Protein AF-A0A269TI32-F1 (afdb_monomer)

Sequence (45 aa):
MSTKIAIACEICRNRIKSTNSKEERLAIKKYCKVCKKHTMHKEEK

Mean predicted aligned error: 4.45 Å

Organism: NCBI:txid33922

Nearest PDB structures (foldseek):
  4v19-assembly1_6  TM=8.132E-01  e=9.838E-01  Sus scrofa
  7pmn-assembly1_5  TM=5.259E-01  e=9.273E-01  Saccharomyces cerevisiae
  7pmk-assembly1_5  TM=5.228E-01  e=1.322E+00  Saccharomyces cerevisiae
  9bcx-assembly1_7  TM=5.451E-01  e=4.064E+00  Saccharomyces cerevisiae
  7qhs-assembly1_5  TM=5.192E-01  e=3.404E+00  Saccharomyces cerevisiae

Radius of gyration: 10.27 Å; Cα contacts (8 Å, |Δi|>4): 87; chains: 1; bounding box: 32×14×16 Å

pLDDT: mean 86.33, std 6.64, range [65.19, 93.06]

Structure (mmCIF, N/CA/C/O backbone):
data_AF-A0A269TI32-F1
#
_entry.id   AF-A0A269TI32-F1
#
loop_
_atom_site.group_PDB
_atom_site.id
_atom_site.type_symbol
_atom_site.label_atom_id
_atom_site.label_alt_id
_atom_site.label_comp_id
_atom_site.label_asym_id
_atom_site.label_entity_id
_atom_site.label_seq_id
_atom_site.pdbx_PDB_ins_code
_atom_site.Cartn_x
_atom_site.Cartn_y
_atom_site.Cartn_z
_atom_site.occupancy
_atom_site.B_iso_or_equiv
_atom_site.auth_seq_id
_atom_site.auth_comp_id
_atom_site.auth_asym_id
_atom_site.auth_atom_id
_atom_site.pdbx_PDB_model_num
ATOM 1 N N . MET A 1 1 ? 22.744 -5.293 -2.624 1.00 65.19 1 MET A N 1
ATOM 2 C CA . MET A 1 1 ? 22.373 -4.469 -1.452 1.00 65.19 1 MET A CA 1
ATOM 3 C C . MET A 1 1 ? 20.861 -4.339 -1.429 1.00 65.19 1 MET A C 1
ATOM 5 O O . MET A 1 1 ? 20.284 -4.1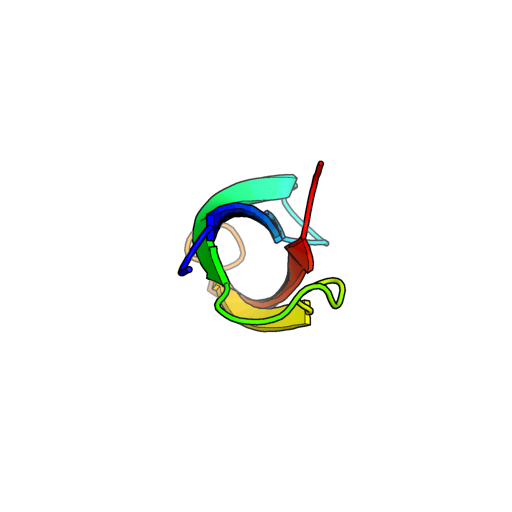45 -2.487 1.00 65.19 1 MET A O 1
ATOM 9 N N . SER A 1 2 ? 20.216 -4.495 -0.277 1.00 72.31 2 SER A N 1
ATOM 10 C CA . SER A 1 2 ? 18.767 -4.331 -0.146 1.00 72.31 2 SER A CA 1
ATOM 11 C C . SER A 1 2 ? 18.407 -2.844 -0.082 1.00 72.31 2 SER A C 1
ATOM 13 O O . SER A 1 2 ? 18.798 -2.136 0.846 1.00 72.31 2 SER A O 1
ATOM 15 N N . THR A 1 3 ? 17.672 -2.351 -1.074 1.00 80.50 3 THR A N 1
ATOM 16 C CA . THR A 1 3 ? 17.214 -0.964 -1.140 1.00 80.50 3 THR A CA 1
ATOM 17 C C . THR A 1 3 ? 15.868 -0.831 -0.434 1.00 80.50 3 THR A C 1
ATOM 19 O O . THR A 1 3 ? 14.972 -1.673 -0.548 1.00 80.50 3 THR A 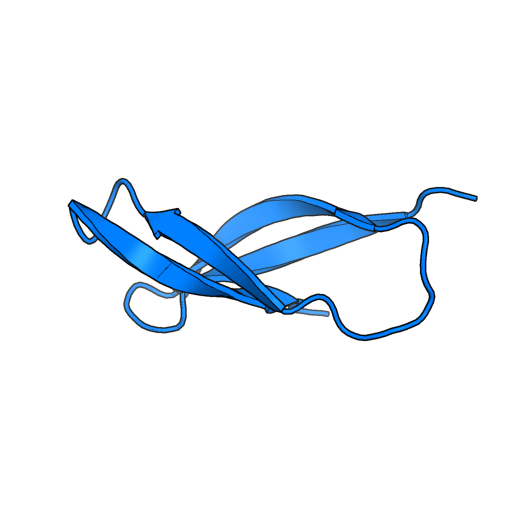O 1
ATOM 22 N N . LYS A 1 4 ? 15.717 0.232 0.362 1.00 83.69 4 LYS A N 1
ATOM 23 C CA . LYS A 1 4 ? 14.415 0.595 0.928 1.00 83.69 4 LYS A CA 1
ATOM 24 C C . LYS A 1 4 ? 13.641 1.337 -0.152 1.00 83.69 4 LYS A C 1
ATOM 26 O O . LYS A 1 4 ? 14.062 2.413 -0.559 1.00 83.69 4 LYS A O 1
ATOM 31 N N . ILE A 1 5 ? 12.519 0.773 -0.570 1.00 88.88 5 ILE A N 1
ATOM 32 C CA . ILE A 1 5 ? 11.640 1.357 -1.582 1.00 88.88 5 ILE A CA 1
ATOM 33 C C . ILE A 1 5 ? 10.256 1.629 -0.992 1.00 88.88 5 ILE A C 1
ATOM 35 O O . ILE A 1 5 ? 9.829 0.985 -0.025 1.00 88.88 5 ILE A O 1
ATOM 39 N N . ALA A 1 6 ? 9.544 2.597 -1.557 1.00 89.88 6 ALA A N 1
ATOM 40 C CA . ALA A 1 6 ? 8.140 2.818 -1.252 1.00 89.88 6 ALA A CA 1
ATOM 41 C C . ALA A 1 6 ? 7.280 2.051 -2.260 1.00 89.88 6 ALA A C 1
ATOM 43 O O . ALA A 1 6 ? 7.576 2.012 -3.447 1.00 89.88 6 ALA A O 1
ATOM 44 N N . ILE A 1 7 ? 6.202 1.434 -1.787 1.00 91.88 7 ILE A N 1
ATOM 45 C CA . ILE A 1 7 ? 5.212 0.782 -2.641 1.00 91.88 7 ILE A CA 1
ATOM 46 C C . ILE A 1 7 ? 3.853 1.415 -2.349 1.00 91.88 7 ILE A C 1
ATOM 48 O O . ILE A 1 7 ? 3.457 1.516 -1.185 1.00 91.88 7 ILE A O 1
ATOM 52 N N . ALA A 1 8 ? 3.133 1.827 -3.385 1.00 92.31 8 ALA A N 1
ATOM 53 C CA . ALA A 1 8 ? 1.817 2.442 -3.286 1.00 92.31 8 ALA A CA 1
ATOM 54 C C . ALA A 1 8 ? 0.713 1.468 -3.720 1.00 92.31 8 ALA A C 1
ATOM 56 O O . ALA A 1 8 ? 0.849 0.741 -4.703 1.00 92.31 8 ALA A O 1
ATOM 57 N N . CYS A 1 9 ? -0.401 1.454 -2.986 1.00 92.31 9 CYS A N 1
ATOM 58 C CA . CYS A 1 9 ? -1.617 0.740 -3.387 1.00 92.31 9 CYS A CA 1
ATOM 59 C C . CYS A 1 9 ? -2.261 1.409 -4.612 1.00 92.31 9 CYS A C 1
ATOM 61 O O . CYS A 1 9 ? -2.518 2.610 -4.576 1.00 92.31 9 CYS A O 1
ATOM 63 N N . GLU A 1 10 ? -2.632 0.640 -5.639 1.00 91.44 10 GLU A N 1
ATOM 64 C CA . GLU A 1 10 ? -3.269 1.191 -6.851 1.00 91.44 10 GLU A CA 1
ATOM 65 C C . GLU A 1 10 ? -4.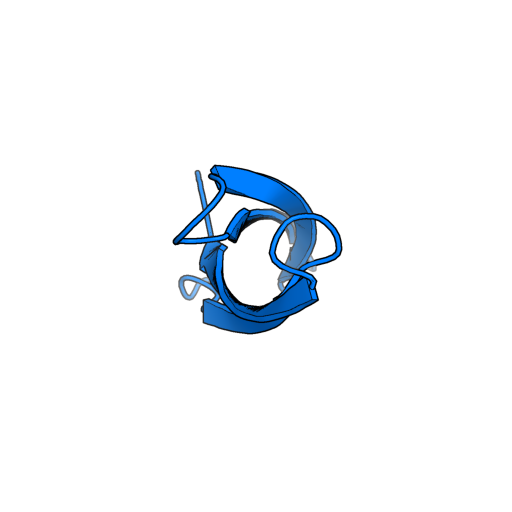639 1.844 -6.604 1.00 91.44 10 GLU A C 1
ATOM 67 O O . GLU A 1 10 ? -5.070 2.683 -7.386 1.00 91.44 10 GLU A O 1
ATOM 72 N N . ILE A 1 11 ? -5.332 1.480 -5.520 1.00 90.25 11 ILE A N 1
ATOM 73 C CA . ILE A 1 11 ? -6.700 1.951 -5.255 1.00 90.25 11 ILE A CA 1
ATOM 74 C C . ILE A 1 11 ? -6.702 3.173 -4.338 1.00 90.25 11 ILE A C 1
ATOM 76 O O . ILE A 1 11 ? -7.250 4.215 -4.677 1.00 90.25 11 ILE A O 1
ATOM 80 N N . CYS A 1 12 ? -6.103 3.056 -3.153 1.00 90.38 12 CYS A N 1
ATOM 81 C CA . CYS A 1 12 ? -6.144 4.120 -2.148 1.00 90.38 12 CYS A CA 1
ATOM 82 C C . CYS A 1 1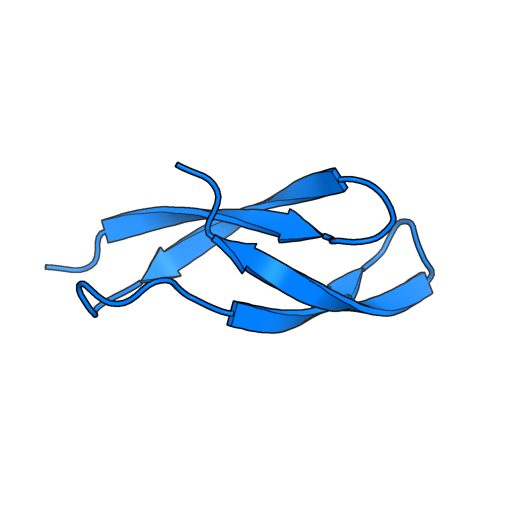2 ? -4.872 4.973 -2.107 1.00 90.38 12 CYS A C 1
ATOM 84 O O . CYS A 1 12 ? -4.779 5.854 -1.257 1.00 90.38 12 CYS A O 1
ATOM 86 N N . ARG A 1 13 ? -3.870 4.681 -2.954 1.00 86.94 13 ARG A N 1
ATOM 87 C CA . ARG A 1 13 ? -2.559 5.361 -2.991 1.00 86.94 13 ARG A CA 1
ATOM 88 C C . ARG A 1 13 ? -1.820 5.393 -1.649 1.00 86.94 13 ARG A C 1
ATOM 90 O O . ARG A 1 13 ? -0.906 6.185 -1.448 1.00 86.94 13 ARG A O 1
ATOM 97 N N . ASN A 1 14 ? -2.194 4.504 -0.727 1.00 88.81 14 ASN A N 1
ATOM 98 C CA . ASN A 1 14 ? -1.516 4.387 0.555 1.00 88.81 14 ASN A CA 1
ATOM 99 C C . ASN A 1 14 ? -0.120 3.806 0.326 1.00 88.81 14 ASN A C 1
ATOM 101 O O . ASN A 1 14 ? 0.004 2.738 -0.284 1.00 88.81 14 ASN A O 1
ATOM 105 N N . ARG A 1 15 ? 0.905 4.504 0.818 1.00 88.88 15 ARG A N 1
ATOM 106 C CA . ARG A 1 15 ? 2.306 4.120 0.642 1.00 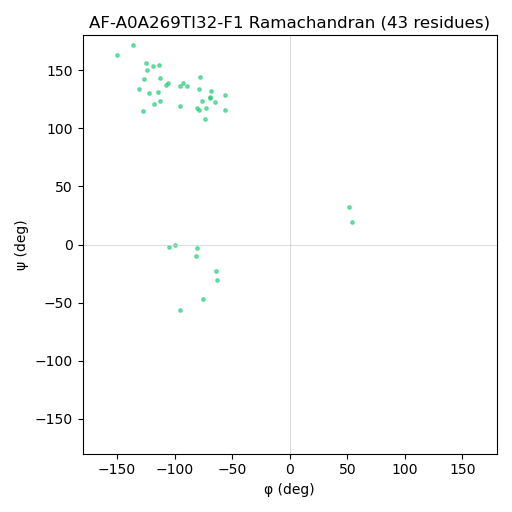88.88 15 ARG A CA 1
ATOM 107 C C . ARG A 1 15 ? 2.785 3.321 1.840 1.00 88.88 15 ARG A C 1
ATOM 109 O O . ARG A 1 15 ? 2.540 3.674 2.991 1.00 88.88 15 ARG A O 1
ATOM 116 N N . ILE A 1 16 ? 3.506 2.249 1.563 1.00 87.62 16 ILE A N 1
ATOM 117 C CA . ILE A 1 16 ? 4.166 1.421 2.565 1.00 87.62 16 ILE A CA 1
ATOM 118 C C . ILE A 1 16 ? 5.642 1.292 2.211 1.00 87.62 16 ILE A C 1
ATOM 120 O O . ILE A 1 16 ? 6.002 1.185 1.041 1.00 87.62 16 ILE A O 1
ATOM 124 N N . LYS A 1 17 ? 6.507 1.290 3.225 1.00 87.62 17 LYS A N 1
ATOM 125 C CA . LYS A 1 17 ? 7.932 1.014 3.029 1.00 87.62 17 LYS A CA 1
ATOM 126 C C . LYS A 1 17 ? 8.127 -0.491 2.888 1.00 87.62 17 LYS A C 1
ATOM 128 O O . LYS A 1 17 ? 7.568 -1.270 3.663 1.00 87.62 17 LYS A O 1
ATOM 133 N N . SER A 1 18 ? 8.908 -0.888 1.900 1.00 85.62 18 SER A N 1
ATOM 134 C CA . SER A 1 18 ? 9.316 -2.265 1.678 1.00 85.62 18 SER A CA 1
ATOM 135 C C . SER A 1 18 ? 10.797 -2.316 1.333 1.00 85.62 18 SER A C 1
ATOM 137 O O . SER A 1 18 ? 11.457 -1.289 1.166 1.00 85.62 18 SER A O 1
ATOM 139 N N . THR A 1 19 ? 11.330 -3.522 1.276 1.00 83.44 19 THR A N 1
ATOM 140 C CA . THR A 1 19 ? 12.728 -3.760 0.960 1.00 83.44 19 THR A CA 1
ATOM 141 C C . THR A 1 19 ? 12.767 -4.579 -0.311 1.00 83.44 19 THR A C 1
ATOM 143 O O . THR A 1 19 ? 12.193 -5.666 -0.355 1.00 83.44 19 THR A O 1
ATOM 146 N N . ASN A 1 20 ? 13.413 -4.039 -1.338 1.00 80.88 20 ASN A N 1
ATOM 147 C CA . ASN A 1 20 ? 13.666 -4.749 -2.577 1.00 80.88 20 ASN A CA 1
ATOM 148 C C . ASN A 1 20 ? 15.150 -5.103 -2.639 1.00 80.88 20 ASN A C 1
ATOM 150 O O . ASN A 1 20 ? 16.013 -4.308 -2.273 1.00 80.88 20 ASN A O 1
ATOM 154 N N . SER A 1 21 ? 15.445 -6.323 -3.064 1.00 77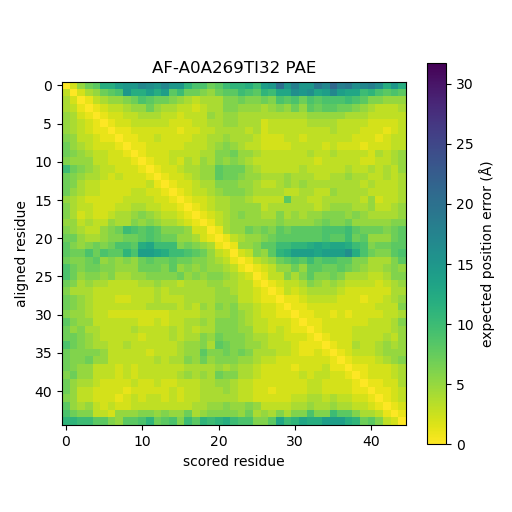.75 21 SER A N 1
ATOM 155 C CA . SER A 1 21 ? 16.821 -6.789 -3.265 1.00 77.75 21 SER A CA 1
ATOM 156 C C . SER A 1 21 ? 17.189 -6.852 -4.748 1.00 77.75 21 SER A C 1
ATOM 158 O O . SER A 1 21 ? 18.314 -7.218 -5.073 1.00 77.75 21 SER A O 1
ATOM 160 N N . LYS A 1 22 ? 16.240 -6.525 -5.635 1.00 77.00 22 LYS A N 1
ATOM 161 C CA . LYS A 1 22 ? 16.386 -6.518 -7.091 1.00 77.00 22 LYS A CA 1
ATOM 162 C C . LYS A 1 22 ? 16.285 -5.085 -7.619 1.00 77.00 22 LYS A C 1
ATOM 164 O O . LYS A 1 22 ? 15.637 -4.246 -7.005 1.00 77.00 22 LYS A O 1
ATOM 169 N N . GLU A 1 23 ? 16.891 -4.832 -8.774 1.00 73.38 23 GLU A N 1
ATOM 170 C CA . GLU A 1 23 ? 16.799 -3.548 -9.497 1.00 73.38 23 GLU A CA 1
ATOM 171 C C . GLU A 1 23 ? 15.498 -3.416 -10.320 1.00 73.38 23 GLU A C 1
ATOM 173 O O . GLU A 1 23 ? 15.234 -2.384 -10.933 1.00 73.38 23 GLU A O 1
ATOM 178 N N . GLU A 1 24 ? 14.668 -4.462 -10.332 1.00 79.50 24 GLU A N 1
ATOM 179 C CA . GLU A 1 24 ? 13.359 -4.495 -10.989 1.00 79.50 24 GLU A CA 1
ATOM 180 C C . GLU A 1 24 ? 12.284 -3.770 -10.166 1.00 79.50 24 GLU A C 1
ATOM 182 O O . GLU A 1 24 ? 12.241 -3.907 -8.942 1.00 79.50 24 GLU A O 1
ATOM 187 N N . ARG A 1 25 ? 11.358 -3.089 -10.863 1.00 80.44 25 ARG A N 1
ATOM 188 C 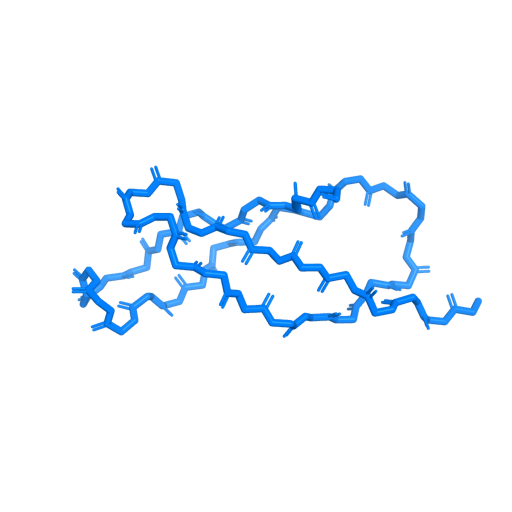CA . ARG A 1 25 ? 10.155 -2.487 -10.267 1.00 80.44 25 ARG A CA 1
ATOM 189 C C . ARG A 1 25 ? 9.320 -3.525 -9.516 1.00 80.44 25 ARG A C 1
ATOM 191 O O . ARG A 1 25 ? 8.720 -4.409 -10.126 1.00 80.44 25 ARG A O 1
ATOM 198 N N . LEU A 1 26 ? 9.197 -3.365 -8.203 1.00 84.00 26 LEU A N 1
ATOM 199 C CA . LEU A 1 26 ? 8.473 -4.297 -7.347 1.00 84.00 26 LEU A CA 1
ATOM 200 C C . LEU A 1 26 ? 6.948 -4.125 -7.475 1.00 84.00 26 LEU A C 1
ATOM 202 O O . LEU A 1 26 ? 6.405 -3.052 -7.214 1.00 84.00 26 LEU A O 1
ATOM 206 N N . ALA A 1 27 ? 6.233 -5.198 -7.820 1.00 87.31 27 ALA A N 1
ATOM 207 C CA . ALA A 1 27 ? 4.769 -5.245 -7.829 1.00 87.31 27 ALA A CA 1
ATOM 208 C C . ALA A 1 27 ? 4.271 -6.444 -7.011 1.00 87.31 27 ALA A C 1
ATOM 210 O O . ALA A 1 27 ? 4.527 -7.595 -7.356 1.00 87.31 27 ALA A O 1
ATOM 211 N N . ILE A 1 28 ? 3.567 -6.185 -5.905 1.00 89.62 28 ILE A N 1
ATOM 212 C CA . ILE A 1 28 ? 3.154 -7.218 -4.945 1.00 89.62 28 ILE A CA 1
ATOM 213 C C . ILE A 1 28 ? 1.665 -7.093 -4.625 1.00 89.62 28 ILE A C 1
ATOM 215 O O . ILE A 1 28 ? 1.171 -6.018 -4.281 1.00 89.62 28 ILE A O 1
ATOM 219 N N . LYS A 1 29 ? 0.946 -8.223 -4.640 1.00 90.56 29 LYS A N 1
ATOM 220 C CA . LYS A 1 29 ? -0.386 -8.315 -4.027 1.00 90.56 29 LYS A CA 1
ATOM 221 C C . LYS A 1 29 ? -0.231 -8.334 -2.513 1.00 90.56 29 LYS A C 1
ATOM 223 O O . LYS A 1 29 ? 0.196 -9.331 -1.941 1.00 90.56 29 LYS A O 1
ATOM 228 N N . LYS A 1 30 ? -0.598 -7.236 -1.859 1.00 89.88 30 LYS A N 1
ATOM 229 C CA . LYS A 1 30 ? -0.579 -7.124 -0.399 1.00 89.88 30 LYS A CA 1
ATOM 230 C C . LYS A 1 30 ? -1.951 -6.725 0.114 1.00 89.88 30 LYS A C 1
ATOM 232 O O . LYS A 1 30 ? -2.717 -6.049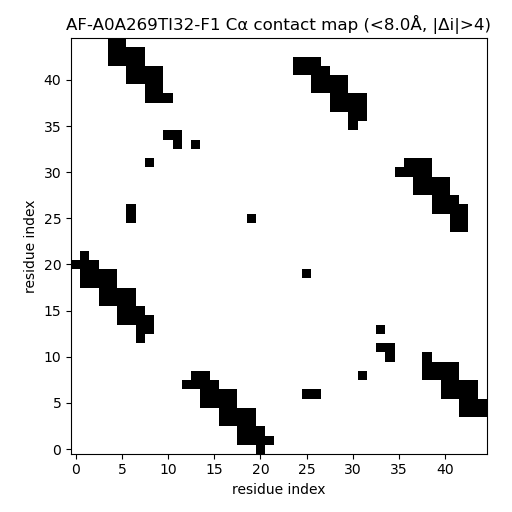 -0.570 1.00 89.88 30 LYS A O 1
ATOM 237 N N . TYR A 1 31 ? -2.272 -7.151 1.329 1.00 91.00 31 TYR A N 1
ATOM 238 C CA . TYR A 1 31 ? -3.470 -6.684 2.006 1.00 91.00 31 TYR A CA 1
ATOM 239 C C . TYR A 1 31 ? -3.361 -5.185 2.293 1.00 91.00 31 TYR A C 1
ATOM 241 O O . TYR A 1 31 ? -2.434 -4.733 2.972 1.00 91.00 31 TYR A O 1
ATOM 249 N N . CYS A 1 32 ? -4.321 -4.414 1.792 1.00 90.50 32 CYS A N 1
ATOM 250 C CA . CYS A 1 32 ? -4.435 -3.001 2.095 1.00 90.50 32 CYS A CA 1
ATOM 251 C C . CYS A 1 32 ? -5.414 -2.797 3.253 1.00 90.50 32 CYS A C 1
ATOM 253 O O . CYS A 1 32 ? -6.601 -3.089 3.121 1.00 90.50 32 CYS A O 1
ATOM 255 N N . LYS A 1 33 ? -4.940 -2.227 4.369 1.00 89.38 33 LYS A N 1
ATOM 256 C CA . LYS A 1 33 ? -5.793 -1.914 5.531 1.00 89.38 33 LYS A CA 1
ATOM 257 C C . LYS A 1 33 ? -6.889 -0.888 5.213 1.00 89.38 33 LYS A C 1
ATOM 259 O O . LYS A 1 33 ? -7.962 -0.963 5.796 1.00 89.38 33 LYS A O 1
ATOM 264 N N . VAL A 1 34 ? -6.632 0.029 4.276 1.00 90.50 34 VAL A N 1
ATOM 265 C CA . VAL A 1 34 ? -7.585 1.076 3.868 1.00 90.50 34 VAL A CA 1
ATOM 266 C C . VAL A 1 34 ? -8.692 0.490 2.992 1.00 90.50 34 VAL A C 1
ATOM 268 O O . VAL A 1 34 ? -9.868 0.715 3.247 1.00 90.50 34 VAL A O 1
ATOM 271 N N . CYS A 1 35 ? -8.330 -0.320 1.991 1.00 90.06 35 CYS A N 1
ATOM 272 C CA . CYS A 1 35 ? -9.304 -0.964 1.105 1.00 90.06 35 CYS A CA 1
ATOM 273 C C . CYS A 1 35 ? -9.939 -2.233 1.698 1.00 90.06 35 CYS A C 1
ATOM 275 O O . CYS A 1 35 ? -10.854 -2.779 1.088 1.00 90.06 35 CYS A O 1
ATOM 277 N N . LYS A 1 36 ? -9.415 -2.734 2.825 1.00 91.06 36 LYS A N 1
ATOM 278 C CA . LYS A 1 36 ? -9.792 -3.999 3.482 1.00 91.06 36 LYS A CA 1
ATOM 279 C C . LYS A 1 36 ? -9.787 -5.219 2.548 1.00 91.06 36 LYS A C 1
ATOM 281 O O . LYS A 1 36 ? -10.578 -6.142 2.703 1.00 91.06 36 LYS A O 1
ATOM 286 N N . LYS A 1 37 ? -8.898 -5.222 1.552 1.00 91.69 37 LYS A N 1
ATOM 287 C CA . LYS A 1 37 ? -8.768 -6.298 0.559 1.00 91.69 37 LYS A CA 1
ATOM 288 C C . LYS A 1 37 ? -7.331 -6.426 0.064 1.00 91.69 37 LYS A C 1
ATOM 290 O O . LYS A 1 37 ? -6.525 -5.509 0.238 1.00 91.69 37 LYS A O 1
ATOM 295 N N . HIS A 1 38 ? -7.009 -7.558 -0.557 1.00 91.75 38 HIS A N 1
ATOM 296 C CA . HIS A 1 38 ? -5.734 -7.745 -1.246 1.00 91.75 38 HIS A CA 1
ATOM 297 C C . HIS A 1 38 ? -5.730 -6.939 -2.539 1.00 91.75 38 HIS A C 1
ATOM 299 O O . HIS A 1 38 ? -6.545 -7.164 -3.431 1.00 91.75 38 HIS A O 1
ATOM 305 N N . THR A 1 39 ? -4.817 -5.983 -2.625 1.00 92.75 39 THR A N 1
ATOM 306 C CA . THR A 1 39 ? -4.677 -5.096 -3.775 1.00 92.75 39 THR A CA 1
ATOM 307 C C . THR A 1 39 ? -3.254 -5.159 -4.297 1.00 92.75 39 THR A C 1
ATOM 309 O O . THR A 1 39 ? -2.312 -5.508 -3.576 1.00 92.75 39 THR A O 1
ATOM 312 N N . MET A 1 40 ? -3.091 -4.822 -5.570 1.00 93.06 40 MET A N 1
ATOM 313 C CA . MET A 1 40 ? -1.769 -4.626 -6.139 1.00 93.06 40 MET A CA 1
ATOM 314 C C . MET A 1 40 ? -1.141 -3.367 -5.545 1.00 93.06 40 MET A C 1
ATOM 316 O O . MET A 1 40 ? -1.747 -2.292 -5.516 1.00 93.06 40 MET A O 1
ATOM 320 N N . HIS A 1 41 ? 0.065 -3.538 -5.022 1.00 92.12 41 HIS A N 1
ATOM 321 C CA . HIS A 1 41 ? 0.926 -2.463 -4.574 1.00 92.12 41 HIS A CA 1
ATOM 322 C C . HIS A 1 41 ? 2.128 -2.426 -5.520 1.00 92.12 41 HIS A C 1
ATOM 324 O O . HIS A 1 41 ? 2.808 -3.440 -5.682 1.00 92.12 41 HIS A O 1
ATOM 330 N N . LYS A 1 42 ? 2.373 -1.276 -6.150 1.00 91.06 42 LYS A N 1
ATOM 331 C CA . LYS A 1 42 ? 3.464 -1.063 -7.109 1.00 91.06 42 LYS A CA 1
ATOM 332 C C . LYS A 1 42 ? 4.502 -0.103 -6.547 1.00 91.06 42 LYS A C 1
ATOM 334 O O . LYS A 1 42 ? 4.153 0.827 -5.822 1.00 91.06 42 LYS A O 1
ATOM 339 N N . GLU A 1 43 ? 5.764 -0.367 -6.849 1.00 88.94 43 GLU A N 1
ATOM 340 C CA . GLU A 1 43 ? 6.882 0.481 -6.461 1.00 88.94 43 GLU A CA 1
ATOM 341 C C . GLU A 1 43 ? 6.673 1.902 -6.981 1.00 88.94 43 GLU A C 1
ATOM 343 O O . GLU A 1 43 ? 6.386 2.119 -8.161 1.00 88.94 43 GLU A O 1
ATOM 348 N N . GLU A 1 44 ? 6.806 2.858 -6.072 1.00 83.44 44 GLU A N 1
ATOM 349 C CA . GLU A 1 44 ? 6.750 4.279 -6.354 1.00 83.44 44 GLU A CA 1
ATOM 350 C C . GLU A 1 44 ? 8.129 4.870 -6.073 1.00 83.44 44 GLU A C 1
ATOM 352 O O . GLU A 1 44 ? 8.744 4.562 -5.047 1.00 83.44 44 GLU A O 1
ATOM 357 N N . LYS A 1 45 ? 8.621 5.653 -7.036 1.00 69.25 45 LYS A N 1
ATOM 358 C CA . LYS A 1 45 ? 9.968 6.223 -7.017 1.00 69.25 45 LYS A CA 1
ATOM 359 C C . LYS A 1 45 ? 10.067 7.396 -6.046 1.00 69.25 45 LYS A C 1
ATOM 361 O O . LYS A 1 45 ? 9.069 8.146 -5.932 1.00 69.25 45 LYS A O 1
#

Solvent-accessible surface area (backbone atoms only — not comparable to full-atom values): 2809 Å² total; per-residue (Å²): 122,75,42,83,41,41,29,26,29,80,84,80,60,53,70,42,82,45,76,40,74,60,95,65,86,50,72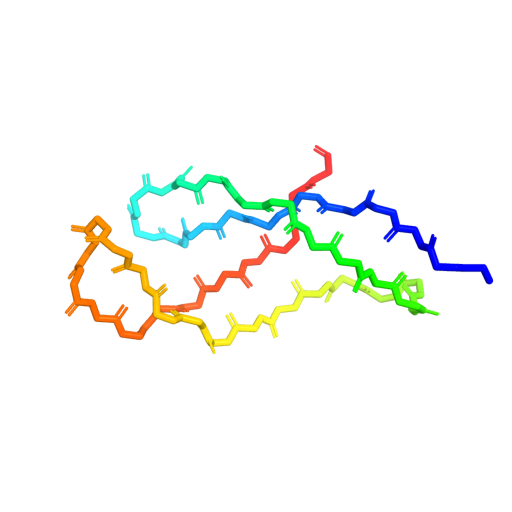,44,81,41,77,34,82,87,77,72,41,78,37,56,25,36,56,48,135

InterPro domains:
  IPR001705 Large ribosomal subunit protein bL33 [MF_00294] (1-45)
  IPR001705 Large ribosomal subunit protein bL33 [PF00471] (4-45)
  IPR001705 Large ribosomal subunit protein bL33 [TIGR01023] (4-45)
  IPR011332 Zinc-binding ribosomal protein [SSF57829] (2-45)
  IPR038584 Large ribosomal subunit protein bL33 superfamily [G3DSA:2.20.28.120] (2-45)

Secondary structure (DSSP, 8-state):
--EEEEEEETTT--EEEEEE-SSS--EEEEEETTTTEEEEEEEE-

Foldseek 3Di:
DWDWFWWAFPPPRDIDIDTDPDPDWDWDQDQDPVVRGGTIITTDD